Protein AF-A0A326GLY0-F1 (afdb_monomer)

Solvent-accessible surface area (backbone atoms only — not comparable to full-atom values): 5679 Å² total; per-residue (Å²): 135,85,85,59,62,69,63,54,51,51,54,50,50,54,52,51,51,52,52,45,51,53,49,52,51,52,28,48,27,48,11,44,24,51,40,26,50,76,66,74,43,75,44,83,52,22,57,56,43,58,74,76,38,57,69,72,58,39,50,54,50,50,21,64,74,63,74,53,56,59,68,61,51,51,52,52,36,54,54,27,39,57,50,27,46,55,52,46,31,75,74,74,46,77,77,72,77,83,74,87,126

Foldseek 3Di:
DDDDPVVVVVVVVVVLVVLLVVLVLQLQLQLQLVLCVVLVHDSVCSSVLSVPDDPLVSLVVVCVVSVHDSVVSVVSSVVSSVVSQVVCCVVPNDSDDDDDD

Radius of gyration: 17.55 Å; Cα contacts (8 Å, |Δi|>4): 66; chains: 1; bounding box: 43×24×56 Å

Secondary structure (DSSP, 8-state):
----HHHHHHHHHHHHHHHHHHHHHHHHHHHHHHHHHHTT--GGGHHHHHHHS-HHHHHHHHHHHHT--HHHHHHHHHHHHHHHHHHHHHHH---S-----

Sequence (101 aa):
MVFDLGRAMRKKAEHETARLLDFEFRMRVRATRMLLSRLGLDETVAASLVATMAEDAALAHVTQLAGTEIDSVTASYRDCLTIAHRQLVAERGDPTPHRLA

pLDDT: mean 91.97, std 9.78, range [49.47, 98.44]

Mean predicted aligned error: 4.92 Å

Nearest PDB structures (foldseek):
  2go7-assembly3_C  TM=8.157E-01  e=5.887E-01  Streptococcus pneumoniae TIGR4
  7kyp-assembly4_N  TM=4.294E-01  e=7.063E+00  Streptococcus pneumoniae D39
  7kyo-assembly1_C-2  TM=3.831E-01  e=7.063E+00  Streptococcus pneumoniae D39

Structure (mmCIF, N/CA/C/O backbone):
data_AF-A0A326GLY0-F1
#
_entry.id   AF-A0A326GLY0-F1
#
loop_
_atom_site.group_PDB
_atom_site.id
_atom_site.type_symbol
_atom_site.label_atom_id
_atom_site.label_alt_id
_atom_site.label_comp_id
_atom_site.label_asym_id
_atom_site.label_entity_id
_atom_site.label_seq_id
_atom_site.pdbx_PDB_ins_code
_atom_site.Cartn_x
_atom_site.Cartn_y
_atom_site.Cartn_z
_atom_site.occupancy
_atom_site.B_iso_or_equiv
_atom_site.auth_seq_id
_atom_site.auth_comp_id
_atom_site.auth_asym_id
_atom_site.auth_atom_id
_atom_site.pdbx_PDB_model_num
ATOM 1 N N . MET A 1 1 ? 24.795 2.164 -39.331 1.00 53.69 1 MET A N 1
ATOM 2 C CA . MET A 1 1 ? 23.870 2.548 -38.242 1.00 53.69 1 MET A CA 1
ATOM 3 C C . MET A 1 1 ? 24.692 3.214 -37.154 1.00 53.69 1 MET A C 1
ATOM 5 O O . MET A 1 1 ? 25.610 2.578 -36.660 1.00 53.69 1 MET A O 1
ATOM 9 N N . VAL A 1 2 ? 24.433 4.483 -36.835 1.00 76.69 2 VAL A N 1
ATOM 10 C CA . VAL A 1 2 ? 25.108 5.172 -35.721 1.00 76.69 2 VAL A CA 1
ATOM 11 C C . VAL A 1 2 ? 24.340 4.847 -34.441 1.00 76.69 2 VAL A C 1
ATOM 13 O O . VAL A 1 2 ? 23.121 5.004 -34.402 1.00 76.69 2 VAL A O 1
ATOM 16 N N . PHE A 1 3 ? 25.033 4.341 -33.422 1.00 74.94 3 PHE A N 1
ATOM 17 C CA . PHE A 1 3 ? 24.440 4.076 -32.114 1.00 74.94 3 PHE A CA 1
ATOM 18 C C . PHE A 1 3 ? 24.233 5.403 -31.374 1.00 74.94 3 PHE A C 1
ATOM 20 O O . PHE A 1 3 ? 25.197 6.073 -31.011 1.00 74.94 3 PHE A O 1
ATOM 27 N N . ASP A 1 4 ? 22.975 5.787 -31.162 1.00 86.81 4 ASP A N 1
ATOM 28 C CA . ASP A 1 4 ? 22.625 6.962 -30.361 1.00 86.81 4 ASP A CA 1
ATOM 29 C C . ASP A 1 4 ? 22.564 6.575 -28.877 1.00 86.81 4 ASP A C 1
ATOM 31 O O . ASP A 1 4 ? 21.534 6.128 -28.357 1.00 86.81 4 ASP A O 1
ATOM 35 N N . LEU A 1 5 ? 23.698 6.751 -28.197 1.00 85.88 5 LEU A N 1
ATOM 36 C CA . LEU A 1 5 ? 23.828 6.515 -26.761 1.00 85.88 5 LEU A CA 1
ATOM 37 C C . LEU A 1 5 ? 22.840 7.368 -25.950 1.00 85.88 5 LEU A C 1
ATOM 39 O O . LEU A 1 5 ? 22.277 6.880 -24.972 1.00 85.88 5 LEU A O 1
ATOM 43 N N . GLY A 1 6 ? 22.575 8.611 -26.361 1.00 85.88 6 GLY A N 1
ATOM 44 C CA . GLY A 1 6 ? 21.670 9.511 -25.646 1.00 85.88 6 GLY A CA 1
ATOM 45 C C . GLY A 1 6 ? 20.230 9.001 -25.653 1.00 85.88 6 GLY A C 1
ATOM 46 O O . GLY A 1 6 ? 19.562 8.965 -24.617 1.00 85.88 6 GLY A O 1
ATOM 47 N N . ARG A 1 7 ? 19.750 8.531 -26.809 1.00 87.31 7 ARG A N 1
ATOM 48 C CA . ARG A 1 7 ? 18.435 7.884 -26.922 1.00 87.31 7 ARG A CA 1
ATOM 49 C C . ARG A 1 7 ? 18.362 6.581 -26.126 1.00 87.31 7 ARG A C 1
ATOM 51 O O . ARG A 1 7 ? 17.348 6.337 -25.472 1.00 87.31 7 ARG A O 1
ATOM 58 N N . ALA A 1 8 ? 19.417 5.768 -26.155 1.00 85.12 8 ALA A N 1
ATOM 59 C CA . ALA A 1 8 ? 19.472 4.525 -25.389 1.00 85.12 8 ALA A CA 1
ATOM 60 C C . ALA A 1 8 ? 19.415 4.777 -23.869 1.00 85.12 8 ALA A C 1
ATOM 62 O O . ALA A 1 8 ? 18.668 4.098 -23.163 1.00 85.12 8 ALA A O 1
ATOM 63 N N . MET A 1 9 ? 20.138 5.787 -23.373 1.00 87.88 9 MET A N 1
ATOM 64 C CA . MET A 1 9 ? 20.140 6.160 -21.954 1.00 87.88 9 MET A CA 1
ATOM 65 C C . MET A 1 9 ? 18.780 6.685 -21.480 1.00 87.88 9 MET A C 1
ATOM 67 O O . MET A 1 9 ? 18.308 6.257 -20.428 1.00 87.88 9 MET A O 1
ATOM 71 N N . ARG A 1 10 ? 18.099 7.532 -22.267 1.00 88.25 10 ARG A N 1
ATOM 72 C CA . ARG A 1 10 ? 16.750 8.024 -21.917 1.00 88.25 10 ARG A CA 1
ATOM 73 C C . ARG A 1 10 ? 15.726 6.895 -21.803 1.00 88.25 10 ARG A C 1
ATOM 75 O O . ARG A 1 10 ? 15.023 6.811 -20.803 1.00 88.25 10 ARG A O 1
ATOM 82 N N . LYS A 1 11 ? 15.711 5.971 -22.769 1.00 87.62 11 LYS A N 1
ATOM 83 C CA . LYS A 1 11 ? 14.807 4.810 -22.740 1.00 87.62 11 LYS A CA 1
ATOM 84 C C . LYS A 1 11 ? 15.054 3.912 -21.521 1.00 87.62 11 LYS A C 1
ATOM 86 O O . LYS A 1 11 ? 14.108 3.389 -20.938 1.00 87.62 11 LYS A O 1
ATOM 91 N N . LYS A 1 12 ? 16.322 3.726 -21.132 1.00 85.00 12 LYS A N 1
ATOM 92 C CA . LYS A 1 12 ? 16.675 2.978 -19.917 1.00 85.00 12 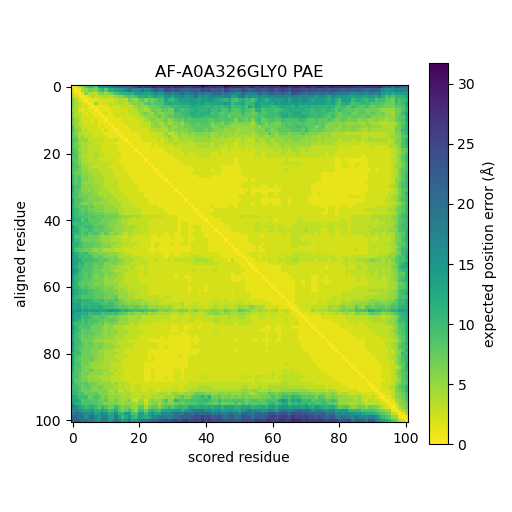LYS A CA 1
ATOM 93 C C . LYS A 1 12 ? 16.139 3.677 -18.665 1.00 85.00 12 LYS A C 1
ATOM 95 O O . LYS A 1 12 ? 15.569 3.005 -17.815 1.00 85.00 12 LYS A O 1
ATOM 100 N N . ALA A 1 13 ? 16.299 4.998 -18.569 1.00 85.56 13 ALA A N 1
ATOM 101 C CA . ALA A 1 13 ? 15.811 5.775 -17.432 1.00 85.56 13 ALA A CA 1
ATOM 102 C C . ALA A 1 13 ? 14.283 5.682 -17.284 1.00 85.56 13 ALA A C 1
ATOM 104 O O . ALA A 1 13 ? 13.803 5.363 -16.204 1.00 85.56 13 ALA A O 1
ATOM 105 N N . GLU A 1 14 ? 13.529 5.862 -18.372 1.00 88.12 14 GLU A N 1
ATOM 106 C CA . GLU A 1 14 ? 12.063 5.724 -18.369 1.00 88.12 14 GLU A CA 1
ATOM 107 C C . GLU A 1 14 ? 11.613 4.340 -17.884 1.00 88.12 14 GLU A C 1
ATOM 109 O O . GLU A 1 14 ? 10.704 4.224 -17.061 1.00 88.12 14 GLU A O 1
ATOM 114 N N . HIS A 1 15 ? 12.273 3.282 -18.365 1.00 88.44 15 HIS A N 1
ATOM 115 C CA . HIS A 1 15 ? 11.968 1.916 -17.952 1.00 88.44 15 HIS A CA 1
ATOM 116 C C . HIS A 1 15 ? 12.257 1.680 -16.464 1.00 88.44 15 HIS A C 1
ATOM 118 O O . HIS A 1 15 ? 11.446 1.069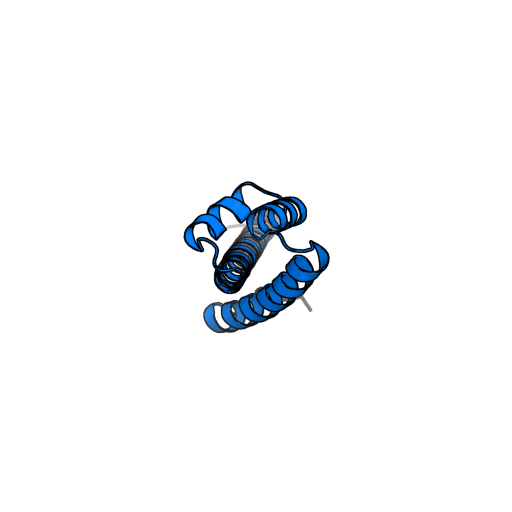 -15.769 1.00 88.44 15 HIS A O 1
ATOM 124 N N . GLU A 1 16 ? 13.392 2.178 -15.972 1.00 87.62 16 GLU A N 1
ATOM 125 C CA . GLU A 1 16 ? 13.771 2.074 -14.564 1.00 87.62 16 GLU A CA 1
ATOM 126 C C . GLU A 1 16 ? 12.758 2.794 -13.668 1.00 87.62 16 GLU A C 1
ATOM 128 O O . GLU A 1 16 ? 12.249 2.205 -12.716 1.00 87.62 16 GLU A O 1
ATOM 133 N N . THR A 1 17 ? 12.398 4.034 -14.012 1.00 89.00 17 THR A N 1
ATOM 134 C CA . THR A 1 17 ? 11.397 4.815 -13.278 1.00 89.00 17 THR A CA 1
ATOM 135 C C . THR A 1 17 ? 10.048 4.103 -13.247 1.00 89.00 17 THR A C 1
ATOM 137 O O . THR A 1 17 ? 9.454 3.977 -12.179 1.00 89.00 17 THR A O 1
ATOM 140 N N . ALA A 1 18 ? 9.579 3.575 -14.381 1.00 90.25 18 ALA A N 1
ATOM 141 C CA . ALA A 1 18 ? 8.326 2.828 -14.431 1.00 90.25 18 ALA A CA 1
ATOM 142 C C . ALA A 1 18 ? 8.364 1.563 -13.555 1.00 90.25 18 ALA A C 1
ATOM 144 O O . ALA A 1 18 ? 7.384 1.264 -12.872 1.00 90.25 18 ALA A O 1
ATOM 145 N N . ARG A 1 1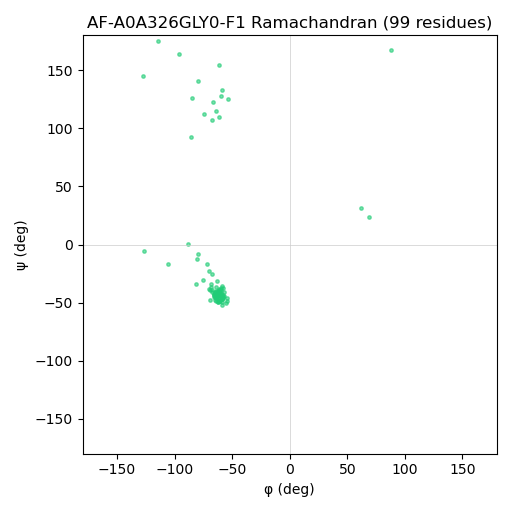9 ? 9.494 0.837 -13.531 1.00 92.50 19 ARG A N 1
ATOM 146 C CA . ARG A 1 19 ? 9.659 -0.353 -12.680 1.00 92.50 19 ARG A CA 1
ATOM 147 C C . ARG A 1 19 ? 9.607 0.003 -11.194 1.00 92.50 19 ARG A C 1
ATOM 149 O O . ARG A 1 19 ? 8.953 -0.705 -10.432 1.00 92.50 19 ARG A O 1
ATOM 156 N N . LEU A 1 20 ? 10.277 1.084 -10.792 1.00 93.06 20 LEU A N 1
ATOM 157 C CA . LEU A 1 20 ? 10.286 1.546 -9.402 1.00 93.06 20 LEU A CA 1
ATOM 158 C C . LEU A 1 20 ? 8.890 1.984 -8.947 1.00 93.06 20 LEU A C 1
ATOM 160 O O . LEU A 1 20 ? 8.444 1.561 -7.884 1.00 93.06 20 LEU A O 1
ATOM 164 N N . LEU A 1 21 ? 8.177 2.749 -9.779 1.00 93.94 21 LEU A N 1
ATOM 165 C CA . LEU A 1 21 ? 6.813 3.191 -9.481 1.00 93.94 21 LEU A CA 1
ATOM 166 C C . LEU A 1 21 ? 5.821 2.016 -9.402 1.00 93.94 21 LEU A C 1
ATOM 168 O O . LEU A 1 21 ? 4.993 1.986 -8.493 1.00 93.94 21 LEU A O 1
ATOM 172 N N . ASP A 1 22 ? 5.911 1.021 -10.298 1.00 95.06 22 ASP A N 1
ATOM 173 C CA . ASP A 1 22 ? 5.080 -0.198 -10.213 1.00 95.06 22 ASP A CA 1
ATOM 174 C C . ASP A 1 22 ? 5.363 -0.977 -8.922 1.00 95.06 22 ASP A C 1
ATOM 176 O O . ASP A 1 22 ? 4.434 -1.452 -8.263 1.00 95.06 22 ASP A O 1
ATOM 180 N N . PHE A 1 23 ? 6.637 -1.099 -8.534 1.00 96.25 23 PHE A N 1
ATOM 181 C CA . PHE A 1 23 ? 7.005 -1.778 -7.294 1.00 96.25 23 PHE A CA 1
ATOM 182 C C . PHE A 1 23 ? 6.461 -1.040 -6.067 1.00 96.25 23 PHE A C 1
ATOM 184 O O . PHE A 1 23 ? 5.826 -1.663 -5.214 1.00 96.25 23 PHE A O 1
ATOM 191 N N . GLU A 1 24 ? 6.668 0.275 -5.991 1.00 95.94 24 GLU A N 1
ATOM 192 C CA . GLU A 1 24 ? 6.183 1.111 -4.892 1.00 95.94 24 GLU A CA 1
ATOM 193 C C . GLU A 1 24 ? 4.659 1.032 -4.765 1.00 95.94 24 GLU A C 1
ATOM 195 O O . GLU A 1 24 ? 4.140 0.776 -3.677 1.00 95.94 24 GLU A O 1
ATOM 200 N N . PHE A 1 25 ? 3.936 1.163 -5.880 1.00 96.62 25 PHE A N 1
ATOM 201 C CA . PHE A 1 25 ? 2.480 1.065 -5.885 1.00 96.62 25 PHE A CA 1
ATOM 202 C C . PHE A 1 25 ? 2.010 -0.291 -5.349 1.00 96.62 25 PHE A C 1
ATOM 204 O O . PHE A 1 25 ? 1.183 -0.353 -4.439 1.00 96.62 25 PHE A O 1
ATOM 211 N N . ARG A 1 26 ? 2.577 -1.397 -5.845 1.00 97.69 26 ARG A N 1
ATOM 212 C CA . ARG A 1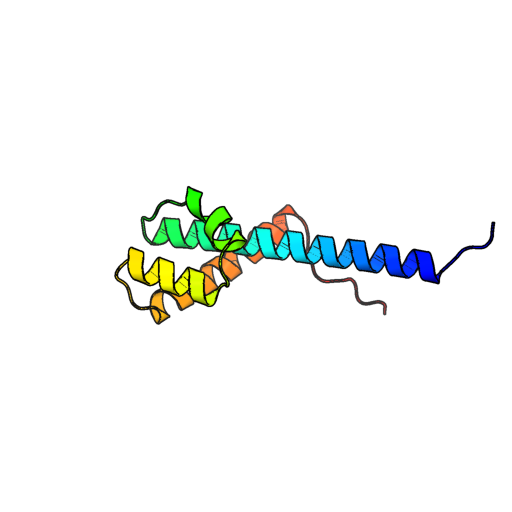 26 ? 2.231 -2.748 -5.370 1.00 97.69 26 ARG A CA 1
ATOM 213 C C . ARG A 1 26 ? 2.544 -2.940 -3.893 1.00 97.69 26 ARG A C 1
ATOM 215 O O . ARG A 1 26 ? 1.763 -3.587 -3.194 1.00 97.69 26 ARG A O 1
ATOM 222 N N . MET A 1 27 ? 3.664 -2.394 -3.426 1.00 97.81 27 MET A N 1
ATOM 223 C CA . MET A 1 27 ? 4.063 -2.456 -2.023 1.00 97.81 27 MET A CA 1
ATOM 224 C C . MET A 1 27 ? 3.048 -1.741 -1.143 1.00 97.81 27 MET A C 1
ATOM 226 O O . MET A 1 27 ? 2.553 -2.343 -0.189 1.00 97.81 27 MET A O 1
ATOM 230 N N . ARG A 1 28 ? 2.680 -0.507 -1.503 1.00 97.88 28 ARG A N 1
ATOM 231 C CA . ARG A 1 28 ? 1.687 0.285 -0.772 1.00 97.88 28 ARG A CA 1
ATOM 232 C C . ARG A 1 28 ? 0.326 -0.403 -0.772 1.00 97.88 28 ARG A C 1
ATOM 234 O O . ARG A 1 28 ? -0.219 -0.637 0.298 1.00 97.88 28 ARG A O 1
ATOM 241 N N . VAL A 1 29 ? -0.173 -0.864 -1.924 1.00 98.25 29 VAL A N 1
ATOM 242 C CA . VAL A 1 29 ? -1.459 -1.589 -2.002 1.00 98.25 29 VAL A CA 1
ATOM 243 C C . VAL A 1 29 ? -1.462 -2.832 -1.114 1.00 98.25 29 VAL A C 1
ATOM 245 O O . VAL A 1 29 ? -2.424 -3.071 -0.385 1.00 98.25 29 VAL A O 1
ATOM 248 N N . ARG A 1 30 ? -0.386 -3.625 -1.139 1.00 98.44 30 ARG A N 1
ATOM 249 C CA . ARG A 1 30 ? -0.283 -4.833 -0.314 1.00 98.44 30 ARG A CA 1
ATOM 250 C C . ARG A 1 30 ? -0.228 -4.502 1.177 1.00 98.44 30 ARG A C 1
ATOM 252 O O . ARG A 1 30 ? -0.926 -5.153 1.951 1.00 98.44 30 ARG A O 1
ATOM 259 N N . ALA A 1 31 ? 0.551 -3.496 1.569 1.00 98.44 31 ALA A N 1
ATOM 260 C CA . A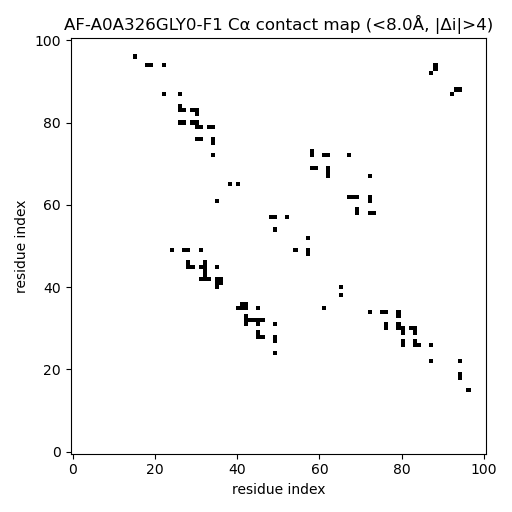LA A 1 31 ? 0.642 -3.049 2.955 1.00 98.44 31 ALA A CA 1
ATOM 261 C C . ALA A 1 31 ? -0.696 -2.496 3.465 1.00 98.44 31 ALA A C 1
ATOM 263 O O . ALA A 1 31 ? -1.147 -2.891 4.537 1.00 98.44 31 ALA A O 1
ATOM 264 N N . THR A 1 32 ? -1.372 -1.654 2.676 1.00 98.19 32 THR A N 1
ATOM 265 C CA . THR A 1 32 ? -2.705 -1.128 2.998 1.00 98.19 32 THR A CA 1
ATOM 266 C C . THR A 1 32 ? -3.716 -2.259 3.135 1.00 98.19 32 THR A C 1
ATOM 268 O O . THR A 1 32 ? -4.466 -2.283 4.103 1.00 98.19 32 THR A O 1
ATOM 271 N N . ARG A 1 33 ? -3.700 -3.249 2.236 1.00 98.31 33 ARG A N 1
ATOM 272 C CA . ARG A 1 33 ? -4.580 -4.418 2.339 1.00 98.31 33 ARG A CA 1
ATOM 273 C C . ARG A 1 33 ? -4.366 -5.186 3.647 1.00 98.31 33 ARG A C 1
ATOM 275 O O . ARG A 1 33 ? -5.325 -5.497 4.340 1.00 98.31 33 ARG A O 1
ATOM 282 N N . MET A 1 34 ? -3.110 -5.446 4.014 1.00 98.38 34 MET A N 1
ATOM 283 C CA . MET A 1 34 ? -2.773 -6.101 5.284 1.00 98.38 34 MET A CA 1
ATOM 284 C C . MET A 1 34 ? -3.214 -5.281 6.503 1.00 98.38 34 MET A C 1
ATOM 286 O O . MET A 1 34 ? -3.702 -5.854 7.474 1.00 98.38 34 MET A O 1
ATOM 290 N N . LEU A 1 35 ? -3.056 -3.956 6.458 1.00 98.06 35 LEU A N 1
ATOM 291 C CA . LEU A 1 35 ? -3.510 -3.056 7.516 1.00 98.06 35 LEU A CA 1
ATOM 292 C C . LEU A 1 35 ? -5.034 -3.119 7.682 1.00 98.06 35 LEU A C 1
ATOM 294 O O . LEU A 1 35 ? -5.506 -3.313 8.797 1.00 98.06 35 LEU A O 1
ATOM 298 N N . LEU A 1 36 ? -5.789 -2.996 6.586 1.00 97.81 36 LEU A N 1
ATOM 299 C CA . LEU A 1 36 ? -7.254 -3.069 6.602 1.00 97.81 36 LEU A CA 1
ATOM 300 C C . LEU A 1 36 ? -7.729 -4.410 7.173 1.00 97.81 36 LEU A C 1
ATOM 302 O O . LEU A 1 36 ? -8.562 -4.417 8.074 1.00 97.81 36 LEU A O 1
ATOM 306 N N . SER A 1 37 ? -7.107 -5.515 6.751 1.00 97.62 37 SER A N 1
ATOM 307 C CA . SER A 1 37 ? -7.355 -6.856 7.296 1.00 97.62 37 SER A CA 1
ATOM 308 C C . SER A 1 37 ? -7.174 -6.911 8.819 1.00 97.62 37 SER A C 1
ATOM 310 O O . SER A 1 37 ? -8.051 -7.379 9.544 1.00 97.62 37 SER A O 1
ATOM 312 N N . ARG A 1 38 ? -6.061 -6.365 9.337 1.00 96.56 38 ARG A N 1
ATOM 313 C CA . ARG A 1 38 ? -5.770 -6.321 10.785 1.00 96.56 38 ARG A CA 1
ATOM 314 C C . ARG A 1 38 ? -6.780 -5.494 11.575 1.00 96.56 38 ARG A C 1
ATOM 316 O O . ARG A 1 38 ? -7.021 -5.795 12.738 1.00 96.56 38 ARG A O 1
ATOM 323 N N . LEU A 1 39 ? -7.335 -4.457 10.955 1.00 96.00 39 LEU A N 1
ATOM 324 C CA . LEU A 1 39 ? -8.328 -3.572 11.560 1.00 96.00 39 LEU A CA 1
ATOM 325 C C . LEU A 1 39 ? -9.769 -4.069 11.359 1.00 96.00 39 LEU A C 1
ATOM 327 O O . LEU A 1 39 ? -10.700 -3.410 11.811 1.00 96.00 39 LEU A O 1
ATOM 331 N N . GLY A 1 40 ? -9.971 -5.212 10.690 1.00 96.00 40 GLY A N 1
ATOM 332 C CA . GLY A 1 40 ? -11.303 -5.741 10.385 1.00 96.00 40 GLY A CA 1
ATOM 333 C C . GLY A 1 40 ? -12.084 -4.905 9.365 1.00 96.00 40 GLY A C 1
ATOM 334 O O . GLY A 1 40 ? -13.313 -4.939 9.360 1.00 96.00 40 GLY A O 1
ATOM 335 N N . LEU A 1 41 ? -11.387 -4.136 8.527 1.00 96.44 41 LEU A N 1
ATOM 336 C CA . LEU A 1 41 ? -11.958 -3.309 7.464 1.00 96.44 41 LEU A CA 1
ATOM 337 C C . LEU A 1 41 ? -11.930 -4.043 6.114 1.00 96.44 41 LEU A C 1
ATOM 339 O O . LEU A 1 41 ? -11.207 -5.021 5.932 1.00 96.44 41 LEU A O 1
ATOM 343 N N . ASP A 1 42 ? -12.704 -3.546 5.146 1.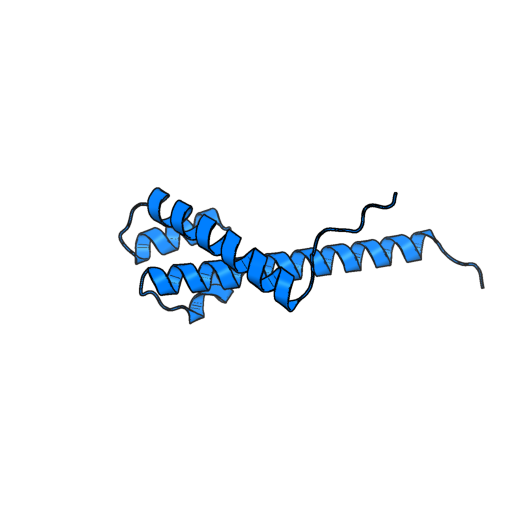00 96.31 42 ASP A N 1
ATOM 344 C CA . ASP A 1 42 ? -12.756 -4.112 3.795 1.00 96.31 42 ASP A CA 1
ATOM 345 C C . ASP A 1 42 ? -11.403 -3.984 3.076 1.00 96.31 42 ASP A C 1
ATOM 347 O O . ASP A 1 42 ? -10.938 -2.897 2.755 1.00 96.31 42 ASP A O 1
ATOM 351 N N . GLU A 1 43 ? -10.770 -5.115 2.785 1.00 96.81 43 GLU A N 1
ATOM 352 C CA . GLU A 1 43 ? -9.490 -5.192 2.084 1.00 96.81 43 GLU A CA 1
ATOM 353 C C . GLU A 1 43 ? -9.559 -4.743 0.616 1.00 96.81 43 GLU A C 1
ATOM 355 O O . GLU A 1 43 ? -8.543 -4.339 0.036 1.00 96.81 43 GLU A O 1
ATOM 360 N N . THR A 1 44 ? -10.735 -4.827 -0.011 1.00 96.50 44 THR A N 1
ATOM 361 C CA . THR A 1 44 ? -10.891 -4.617 -1.456 1.00 96.50 44 THR A CA 1
ATOM 362 C C . THR A 1 44 ? -10.685 -3.160 -1.868 1.00 96.50 44 THR A C 1
ATOM 364 O O . THR A 1 44 ? -10.269 -2.891 -2.997 1.00 96.50 44 THR A O 1
ATOM 367 N N . VAL A 1 45 ? -10.858 -2.215 -0.937 1.00 96.19 45 VAL A N 1
ATOM 368 C CA . VAL A 1 45 ? -10.658 -0.781 -1.196 1.00 96.19 45 VAL A CA 1
ATOM 369 C C . VAL A 1 45 ? -9.187 -0.353 -1.177 1.00 96.19 45 VAL A C 1
ATOM 371 O O . VAL A 1 45 ? -8.882 0.771 -1.574 1.00 96.19 45 VAL A O 1
ATOM 374 N N . ALA A 1 46 ? -8.253 -1.228 -0.780 1.00 96.75 46 ALA A N 1
ATOM 375 C CA . ALA A 1 46 ? -6.835 -0.886 -0.624 1.00 96.75 46 ALA A CA 1
ATOM 376 C C . ALA A 1 46 ? -6.220 -0.261 -1.887 1.00 96.75 46 ALA A C 1
ATOM 378 O O . ALA A 1 46 ? -5.536 0.759 -1.812 1.00 96.75 46 ALA A O 1
ATOM 379 N N . ALA A 1 47 ? -6.489 -0.850 -3.057 1.00 96.88 47 ALA A N 1
ATOM 380 C CA . ALA A 1 47 ? -5.973 -0.341 -4.327 1.00 96.88 47 ALA A CA 1
ATOM 381 C C . ALA A 1 47 ? -6.523 1.052 -4.656 1.00 96.88 47 ALA A C 1
ATOM 383 O O . ALA A 1 47 ? -5.779 1.913 -5.120 1.00 96.88 47 ALA A O 1
ATOM 384 N N . SER A 1 48 ? -7.808 1.279 -4.371 1.00 97.12 48 SER A N 1
ATOM 385 C CA . SER A 1 48 ? -8.447 2.578 -4.568 1.00 97.12 48 SER A CA 1
ATOM 386 C C . SER A 1 48 ? -7.830 3.632 -3.654 1.00 97.12 48 SER A C 1
ATOM 388 O O . SER A 1 48 ? -7.463 4.694 -4.139 1.00 97.12 48 SER A O 1
ATOM 390 N N . LEU A 1 49 ? -7.656 3.333 -2.362 1.00 96.31 49 LEU A N 1
ATOM 391 C CA . LEU A 1 49 ? -7.071 4.271 -1.396 1.00 96.31 49 LEU A CA 1
ATOM 392 C C . LEU A 1 49 ? -5.666 4.720 -1.811 1.00 96.31 49 LEU A C 1
ATOM 394 O O . LEU A 1 49 ? -5.372 5.911 -1.804 1.00 96.31 49 LEU A O 1
ATOM 398 N N . VAL A 1 50 ? -4.809 3.783 -2.227 1.00 97.25 50 VAL A N 1
ATOM 399 C CA . VAL A 1 50 ? -3.440 4.110 -2.665 1.00 97.25 50 VAL A CA 1
ATOM 400 C C . VAL A 1 50 ? -3.431 4.903 -3.974 1.00 97.25 50 VAL A C 1
ATOM 402 O O . VAL A 1 50 ? -2.564 5.752 -4.164 1.00 97.25 50 VAL A O 1
ATOM 405 N N . ALA A 1 51 ? -4.377 4.639 -4.878 1.00 96.94 51 ALA A N 1
ATOM 406 C CA . ALA A 1 51 ? -4.456 5.328 -6.163 1.00 96.94 51 ALA A CA 1
ATOM 407 C C . ALA A 1 51 ? -5.000 6.760 -6.052 1.00 96.94 51 ALA A C 1
ATOM 409 O O . ALA A 1 51 ? -4.642 7.606 -6.870 1.00 96.94 51 ALA A O 1
ATOM 410 N N . THR A 1 52 ? -5.875 7.037 -5.082 1.00 97.44 52 THR A N 1
ATOM 411 C CA . THR A 1 52 ? -6.584 8.323 -4.988 1.00 97.44 52 THR A CA 1
ATOM 412 C C . THR A 1 52 ? -6.076 9.234 -3.879 1.00 97.44 52 THR A C 1
ATOM 414 O O . THR A 1 52 ? -6.368 10.430 -3.909 1.00 97.44 52 THR A O 1
ATOM 417 N N . MET A 1 53 ? -5.318 8.712 -2.911 1.00 96.19 53 MET A N 1
ATOM 418 C CA . MET A 1 53 ? -4.888 9.466 -1.735 1.00 96.19 53 MET A CA 1
ATOM 419 C C . MET A 1 53 ? -3.374 9.400 -1.526 1.00 96.19 53 MET A C 1
ATOM 421 O O . MET A 1 53 ? -2.714 8.376 -1.733 1.00 96.19 53 MET A O 1
ATOM 425 N N . ALA A 1 54 ? -2.820 10.510 -1.037 1.00 95.44 54 ALA A N 1
ATOM 426 C CA . ALA A 1 54 ? -1.496 10.498 -0.429 1.00 95.44 54 ALA A CA 1
ATOM 427 C C . ALA A 1 54 ? -1.494 9.581 0.806 1.00 95.44 54 ALA A C 1
ATOM 429 O O . ALA A 1 54 ? -2.535 9.370 1.428 1.00 95.44 54 ALA A O 1
ATOM 430 N N . GLU A 1 55 ? -0.326 9.047 1.165 1.00 95.19 55 GLU A N 1
ATOM 431 C CA . GLU A 1 55 ? -0.194 8.080 2.261 1.00 95.19 55 GLU A CA 1
ATOM 432 C C . GLU A 1 55 ? -0.762 8.605 3.584 1.00 95.19 55 GLU A C 1
ATOM 434 O O . GLU A 1 55 ? -1.631 7.959 4.163 1.00 95.19 55 GLU A O 1
ATOM 439 N N . ASP A 1 56 ? -0.368 9.811 3.996 1.00 95.38 56 ASP A N 1
ATOM 440 C CA . ASP A 1 56 ? -0.841 10.420 5.245 1.00 95.38 56 ASP A CA 1
ATOM 441 C C . ASP A 1 56 ? -2.367 10.600 5.259 1.00 95.38 56 ASP A C 1
ATOM 443 O O . ASP A 1 56 ? -3.029 10.353 6.267 1.00 95.38 56 ASP A O 1
ATOM 447 N N . ALA A 1 57 ? -2.948 10.976 4.115 1.00 96.50 57 ALA A N 1
ATOM 448 C CA . ALA A 1 57 ? -4.390 11.146 3.974 1.00 96.50 57 ALA A CA 1
ATOM 449 C C . ALA A 1 57 ? -5.132 9.799 4.019 1.00 96.50 57 ALA A C 1
ATOM 451 O O . ALA A 1 57 ? -6.199 9.705 4.627 1.00 96.50 57 ALA A O 1
ATOM 452 N N . ALA A 1 58 ? -4.566 8.752 3.412 1.00 95.75 58 ALA A N 1
ATOM 453 C CA . ALA A 1 58 ? -5.113 7.401 3.476 1.00 95.75 58 ALA A CA 1
ATOM 454 C C . ALA A 1 58 ? -5.080 6.856 4.912 1.00 95.75 58 ALA A C 1
ATOM 456 O O . ALA A 1 58 ? -6.074 6.298 5.370 1.00 95.75 58 ALA A O 1
ATOM 457 N N . LEU A 1 59 ? -3.978 7.059 5.644 1.00 96.44 59 LEU A N 1
ATOM 458 C CA . LEU A 1 59 ? -3.871 6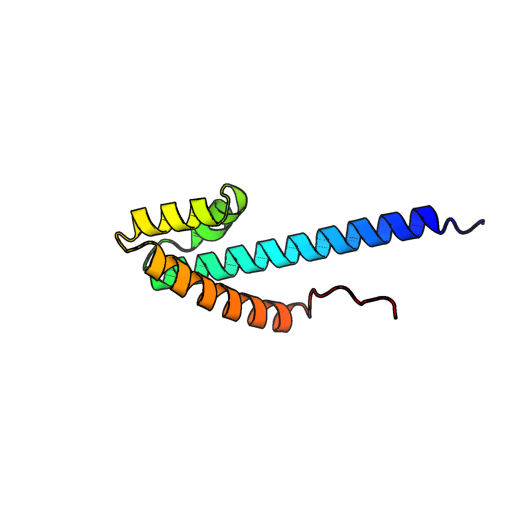.642 7.044 1.00 96.44 59 LEU A CA 1
ATOM 459 C C . LEU A 1 59 ? -4.863 7.395 7.928 1.00 96.44 59 LEU A C 1
ATOM 461 O O . LEU A 1 59 ? -5.591 6.752 8.675 1.00 96.44 59 LEU A O 1
ATOM 465 N N . ALA A 1 60 ? -4.981 8.717 7.778 1.00 96.19 60 ALA A N 1
ATOM 466 C CA . ALA A 1 60 ? -5.980 9.504 8.501 1.00 96.19 60 ALA A CA 1
ATOM 467 C C . ALA A 1 60 ? -7.414 9.008 8.244 1.00 96.19 60 ALA A C 1
ATOM 469 O O . ALA A 1 60 ? -8.211 8.901 9.176 1.00 96.19 60 ALA A O 1
ATOM 470 N N . HIS A 1 61 ? -7.736 8.652 6.998 1.00 95.12 61 HIS A N 1
ATOM 471 C CA . HIS A 1 61 ? -9.036 8.083 6.654 1.00 95.12 61 HIS A CA 1
ATOM 472 C C . HIS A 1 61 ? -9.260 6.704 7.292 1.00 95.12 61 HIS A C 1
ATOM 474 O O . HIS A 1 61 ? -10.308 6.463 7.888 1.00 95.12 61 HIS A O 1
ATOM 480 N N . VAL A 1 62 ? -8.266 5.814 7.238 1.00 95.06 62 VAL A N 1
ATOM 481 C CA . VAL A 1 62 ? -8.334 4.492 7.882 1.00 95.06 62 VAL A CA 1
ATOM 482 C C . VAL A 1 62 ? -8.501 4.621 9.397 1.00 95.06 62 VAL A C 1
ATOM 484 O O . VAL A 1 62 ? -9.315 3.912 9.984 1.00 95.06 62 VAL A O 1
ATOM 487 N N . THR A 1 63 ? -7.794 5.556 10.028 1.00 96.19 63 THR A N 1
ATOM 488 C CA . THR A 1 63 ? -7.920 5.869 11.456 1.00 96.19 63 THR A CA 1
ATOM 489 C C . THR A 1 63 ? -9.337 6.302 11.822 1.00 96.19 63 THR A C 1
ATOM 491 O O . THR A 1 63 ? -9.888 5.810 12.806 1.00 96.19 63 THR A O 1
ATOM 494 N N . GLN A 1 64 ? -9.957 7.167 11.011 1.00 94.88 64 GLN A N 1
ATOM 495 C CA . GLN A 1 64 ? -11.351 7.578 11.208 1.00 94.88 64 GLN A CA 1
ATOM 496 C C . GLN A 1 64 ? -12.320 6.394 11.110 1.00 94.88 64 GLN A C 1
ATOM 498 O O . GLN A 1 64 ? -13.221 6.283 11.937 1.00 94.88 64 GLN A O 1
ATOM 503 N N . LEU A 1 65 ? -12.127 5.498 10.137 1.00 93.38 65 LEU A N 1
ATOM 504 C CA . LEU A 1 65 ? -12.976 4.314 9.960 1.00 93.38 65 LEU A CA 1
ATOM 505 C C . LEU A 1 65 ? -12.819 3.297 11.096 1.00 93.38 65 LEU A C 1
ATOM 507 O O . LEU A 1 65 ? -13.804 2.722 11.550 1.00 93.38 65 LEU A O 1
ATOM 511 N N . ALA A 1 66 ? -11.587 3.074 11.550 1.00 92.81 66 ALA A N 1
ATOM 512 C CA . ALA A 1 66 ? -11.280 2.105 12.597 1.00 92.81 66 ALA A CA 1
ATOM 513 C C . ALA A 1 66 ? -11.556 2.631 14.017 1.00 92.81 66 ALA A C 1
ATOM 515 O O . ALA A 1 66 ? -11.508 1.852 14.965 1.00 92.81 66 ALA A O 1
ATOM 516 N N . GLY A 1 67 ? -11.792 3.938 14.189 1.00 93.25 67 GLY A N 1
ATOM 517 C CA . GLY A 1 67 ? -12.002 4.552 15.504 1.00 93.25 67 GLY A CA 1
ATOM 518 C C . GLY A 1 67 ? -10.793 4.420 16.439 1.00 93.25 67 GLY A C 1
ATOM 519 O O . GLY A 1 67 ? -10.959 4.291 17.649 1.00 93.25 67 GLY A O 1
ATOM 520 N N . THR A 1 68 ? -9.582 4.398 15.881 1.00 92.69 68 THR A N 1
ATOM 521 C CA . THR A 1 68 ? -8.316 4.208 16.613 1.00 92.69 68 THR A CA 1
ATOM 522 C C . THR A 1 68 ? -7.441 5.456 16.550 1.00 92.69 68 THR A C 1
ATOM 524 O O . THR A 1 68 ? -7.792 6.443 15.914 1.00 92.69 68 THR A O 1
ATOM 527 N N . GLU A 1 69 ? -6.308 5.448 17.250 1.00 93.94 69 GLU A N 1
ATOM 528 C CA . GLU A 1 69 ? -5.343 6.547 17.2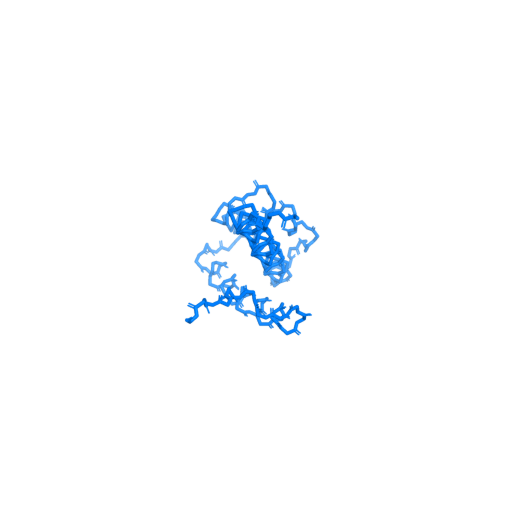14 1.00 93.94 69 GLU A CA 1
ATOM 529 C C . GLU A 1 69 ? -4.464 6.479 15.955 1.00 93.94 69 GLU A C 1
ATOM 531 O O . GLU A 1 69 ? -4.021 5.401 15.543 1.00 93.94 69 GLU A O 1
ATOM 536 N N . ILE A 1 70 ? -4.171 7.641 15.362 1.00 94.19 70 ILE A N 1
ATOM 537 C CA . ILE A 1 70 ? -3.351 7.752 14.146 1.00 94.19 70 ILE A CA 1
ATOM 538 C C . ILE A 1 70 ? -1.952 7.156 14.329 1.00 94.19 70 ILE A C 1
ATOM 540 O O . ILE A 1 70 ? -1.439 6.504 13.419 1.00 94.19 70 ILE A O 1
ATOM 544 N N . ASP A 1 71 ? -1.361 7.295 15.516 1.00 95.25 71 ASP A N 1
ATOM 545 C CA . ASP A 1 71 ? -0.022 6.786 15.814 1.00 95.25 71 ASP A CA 1
ATOM 546 C C . ASP A 1 71 ? 0.017 5.253 15.819 1.00 95.25 71 ASP A C 1
ATOM 548 O O . ASP A 1 71 ? 0.936 4.647 15.262 1.00 95.25 71 ASP A O 1
ATOM 552 N N . SER A 1 72 ? -1.025 4.612 16.358 1.00 94.31 72 SER A N 1
ATOM 553 C CA . SER A 1 72 ? -1.169 3.151 16.356 1.00 94.31 72 SER A CA 1
ATOM 554 C C . SER A 1 72 ? -1.344 2.594 14.939 1.00 94.31 72 SER A C 1
ATOM 556 O O . SER A 1 72 ? -0.694 1.612 14.557 1.00 94.31 72 SER A O 1
ATOM 558 N N . VAL A 1 73 ? -2.172 3.259 14.124 1.00 96.06 73 VAL A N 1
ATOM 559 C CA . VAL A 1 73 ? -2.384 2.900 12.714 1.00 96.06 73 VAL A CA 1
ATOM 560 C C . VAL A 1 73 ? -1.097 3.087 11.910 1.00 96.06 73 VAL A C 1
ATOM 562 O O . VAL A 1 73 ? -0.708 2.198 11.154 1.00 96.06 73 VAL A O 1
ATOM 565 N N . THR A 1 74 ? -0.388 4.195 12.124 1.00 96.62 74 THR A N 1
ATOM 566 C CA . THR A 1 74 ? 0.879 4.499 11.445 1.00 96.62 74 THR A CA 1
ATOM 567 C C . THR A 1 74 ? 1.963 3.481 11.797 1.00 96.62 74 THR A C 1
ATOM 56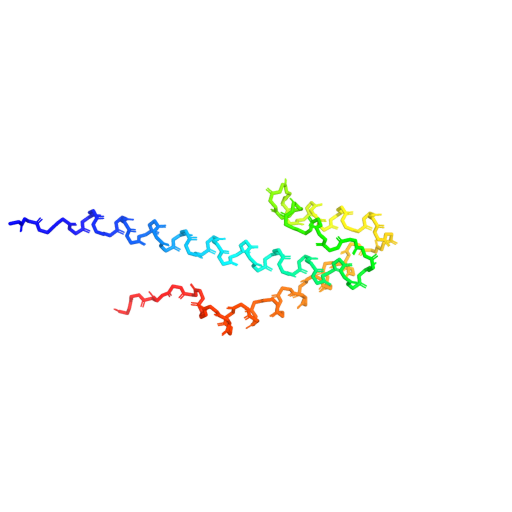9 O O . THR A 1 74 ? 2.658 2.988 10.906 1.00 96.62 74 THR A O 1
ATOM 572 N N . ALA A 1 75 ? 2.099 3.110 13.074 1.00 96.50 75 ALA A N 1
ATOM 573 C CA . ALA A 1 75 ? 3.027 2.062 13.500 1.00 96.50 75 ALA A CA 1
ATOM 574 C C . ALA A 1 75 ? 2.688 0.711 12.846 1.00 96.50 75 ALA A C 1
ATOM 576 O O . ALA A 1 75 ? 3.544 0.093 12.212 1.00 96.50 75 ALA A O 1
ATOM 577 N N . SER A 1 76 ? 1.415 0.309 12.899 1.00 96.75 76 SER A N 1
ATOM 578 C CA . SER A 1 76 ? 0.938 -0.933 12.278 1.00 96.75 76 SER A CA 1
ATOM 579 C C . SER A 1 76 ? 1.167 -0.957 10.766 1.00 96.75 76 SER A C 1
ATOM 581 O O . SER A 1 76 ? 1.497 -2.001 10.195 1.00 96.75 76 SER A O 1
ATOM 583 N N . TYR A 1 77 ? 1.010 0.188 10.103 1.00 98.06 77 TYR A N 1
ATOM 584 C CA . TYR A 1 77 ? 1.241 0.322 8.673 1.00 98.06 77 TYR A CA 1
ATOM 585 C C . TYR A 1 77 ? 2.726 0.195 8.307 1.00 98.06 77 TYR A C 1
ATOM 587 O O . TYR A 1 77 ? 3.046 -0.489 7.336 1.00 98.06 77 TYR A O 1
ATOM 595 N N . ARG A 1 78 ? 3.649 0.749 9.108 1.00 97.94 78 ARG A N 1
ATOM 596 C CA . ARG A 1 78 ? 5.105 0.571 8.912 1.00 97.94 78 ARG A CA 1
ATOM 597 C C . ARG A 1 78 ? 5.528 -0.898 8.992 1.00 97.94 78 ARG A C 1
ATOM 599 O O . ARG A 1 78 ? 6.342 -1.357 8.184 1.00 97.94 78 ARG A O 1
ATOM 606 N N . ASP A 1 79 ? 4.931 -1.657 9.906 1.00 97.94 79 ASP A N 1
ATOM 607 C CA . ASP A 1 79 ? 5.152 -3.104 9.978 1.00 97.94 79 ASP A CA 1
ATOM 608 C C . ASP A 1 79 ? 4.629 -3.810 8.722 1.00 97.94 79 ASP A C 1
ATOM 610 O O . ASP A 1 79 ? 5.313 -4.659 8.142 1.00 97.94 79 ASP A O 1
ATOM 614 N N . CYS A 1 80 ? 3.432 -3.432 8.259 1.00 98.12 80 CYS A N 1
ATOM 615 C CA . CYS A 1 80 ? 2.854 -3.964 7.025 1.00 98.12 80 CYS A CA 1
ATOM 616 C C . CYS A 1 80 ? 3.719 -3.632 5.801 1.00 98.12 80 CYS A C 1
ATOM 618 O O . CYS A 1 80 ? 3.925 -4.511 4.968 1.00 98.12 80 CYS A O 1
ATOM 620 N N . LEU A 1 81 ? 4.280 -2.421 5.713 1.00 97.94 81 LEU A N 1
ATOM 621 C CA . LEU A 1 81 ? 5.214 -2.023 4.655 1.00 97.94 81 LEU A CA 1
ATOM 622 C C . LEU A 1 81 ? 6.465 -2.900 4.651 1.00 97.94 81 LEU A C 1
ATOM 624 O O . LEU A 1 81 ? 6.858 -3.410 3.604 1.00 97.94 81 LEU A O 1
ATOM 628 N N . THR A 1 82 ? 7.056 -3.138 5.823 1.00 97.94 82 THR A N 1
ATOM 629 C CA . THR A 1 82 ? 8.245 -3.993 5.954 1.00 97.94 82 THR A CA 1
ATOM 630 C C . THR A 1 82 ? 7.965 -5.417 5.470 1.00 97.94 82 THR A C 1
ATOM 632 O O . THR A 1 82 ? 8.777 -6.016 4.759 1.00 97.94 82 THR A O 1
ATOM 635 N N . ILE A 1 83 ? 6.801 -5.968 5.822 1.00 98.19 83 ILE A N 1
ATOM 636 C CA . ILE A 1 83 ? 6.391 -7.308 5.391 1.00 98.19 83 ILE A CA 1
ATOM 637 C C . ILE A 1 83 ? 6.099 -7.329 3.885 1.00 98.19 83 ILE A C 1
ATOM 639 O O . ILE A 1 83 ? 6.613 -8.197 3.179 1.00 98.19 83 ILE A O 1
ATOM 643 N N . ALA A 1 84 ? 5.327 -6.363 3.382 1.00 97.88 84 ALA A N 1
ATOM 644 C CA . ALA A 1 84 ? 4.967 -6.255 1.972 1.00 97.88 84 ALA A CA 1
ATOM 645 C C . ALA A 1 84 ? 6.207 -6.115 1.080 1.00 97.88 84 ALA A C 1
ATOM 647 O O . ALA A 1 84 ? 6.292 -6.786 0.052 1.00 97.88 84 ALA A O 1
ATOM 648 N N . HIS A 1 85 ? 7.190 -5.315 1.504 1.00 96.94 85 HIS A N 1
ATOM 649 C CA . HIS A 1 85 ? 8.468 -5.170 0.816 1.00 96.94 85 HIS A CA 1
ATOM 650 C C . HIS A 1 85 ? 9.195 -6.514 0.707 1.00 96.94 85 HIS A C 1
ATOM 652 O O . HIS A 1 85 ? 9.545 -6.937 -0.391 1.00 96.94 85 HIS A O 1
ATOM 658 N N . ARG A 1 86 ? 9.374 -7.233 1.827 1.00 97.12 86 ARG A N 1
ATOM 659 C CA . ARG A 1 86 ? 10.039 -8.551 1.830 1.00 97.12 86 ARG A CA 1
ATOM 660 C C . ARG A 1 86 ? 9.342 -9.551 0.909 1.00 97.12 86 ARG A C 1
ATOM 662 O O . ARG A 1 86 ? 10.014 -10.260 0.166 1.00 97.12 86 ARG A O 1
ATOM 669 N N . GLN A 1 87 ? 8.012 -9.588 0.938 1.00 97.44 87 GLN A N 1
ATOM 670 C CA . GLN A 1 87 ? 7.231 -10.472 0.072 1.00 97.44 87 GLN A CA 1
ATOM 671 C C . GLN A 1 87 ? 7.393 -10.107 -1.408 1.00 97.44 87 GLN A C 1
ATOM 673 O O . GLN A 1 87 ? 7.619 -10.987 -2.232 1.00 97.44 87 GLN A O 1
ATOM 678 N N . LEU A 1 88 ? 7.331 -8.820 -1.759 1.00 96.50 88 LEU A N 1
ATOM 679 C CA . LEU A 1 88 ? 7.483 -8.388 -3.149 1.00 96.50 88 LEU A CA 1
ATOM 680 C C . LEU A 1 88 ? 8.898 -8.587 -3.683 1.00 96.50 88 LEU A C 1
ATOM 682 O O . LEU A 1 88 ? 9.043 -8.978 -4.837 1.00 96.50 88 LEU A O 1
ATOM 686 N N . VAL A 1 89 ? 9.925 -8.377 -2.857 1.00 96.31 89 VAL A N 1
ATOM 687 C CA . VAL A 1 89 ? 11.308 -8.704 -3.227 1.00 96.31 89 VAL A CA 1
ATOM 688 C C . VAL A 1 89 ? 11.451 -10.201 -3.494 1.00 96.31 89 VAL A C 1
ATOM 690 O O . VAL A 1 89 ? 12.051 -10.583 -4.494 1.00 96.31 89 VAL A O 1
ATOM 693 N N . ALA A 1 90 ? 10.866 -11.058 -2.653 1.00 96.06 90 ALA A N 1
ATOM 694 C CA . ALA A 1 90 ? 10.898 -12.504 -2.871 1.00 96.06 90 ALA A CA 1
ATOM 695 C C . ALA A 1 90 ? 10.157 -12.930 -4.156 1.00 96.06 90 ALA A C 1
ATOM 697 O O . ALA A 1 90 ? 10.597 -13.846 -4.843 1.00 96.06 90 ALA A O 1
ATOM 698 N N . GLU A 1 91 ? 9.051 -12.263 -4.496 1.00 95.06 91 GLU A N 1
ATOM 699 C CA . GLU A 1 91 ? 8.230 -12.587 -5.672 1.00 95.06 91 GLU A CA 1
ATOM 700 C C . GLU A 1 91 ? 8.768 -12.007 -6.987 1.00 95.06 91 GLU A C 1
ATOM 702 O O . GLU A 1 91 ? 8.565 -12.598 -8.048 1.00 95.06 91 GLU A O 1
ATOM 707 N N . ARG A 1 92 ? 9.384 -10.819 -6.951 1.00 92.19 92 ARG A N 1
ATOM 708 C CA . ARG A 1 92 ? 9.700 -10.029 -8.157 1.00 92.19 92 ARG A CA 1
ATOM 709 C C . ARG A 1 92 ? 11.162 -9.612 -8.274 1.00 92.19 92 ARG A C 1
ATOM 711 O O . ARG A 1 92 ? 11.537 -9.061 -9.307 1.00 92.19 92 ARG A O 1
ATOM 718 N N . GLY A 1 93 ? 11.970 -9.892 -7.259 1.00 90.75 93 GLY A N 1
ATOM 719 C CA . GLY A 1 93 ? 13.346 -9.425 -7.156 1.00 90.75 93 GLY A CA 1
ATOM 720 C C . GLY A 1 93 ? 13.460 -8.053 -6.492 1.00 90.75 93 GLY A C 1
ATOM 721 O O . GLY A 1 93 ? 12.475 -7.345 -6.279 1.00 90.75 93 GLY A O 1
ATOM 722 N N . ASP A 1 94 ? 14.695 -7.698 -6.145 1.00 88.31 94 ASP A N 1
ATOM 723 C CA . ASP A 1 94 ? 15.027 -6.417 -5.527 1.00 88.31 94 ASP A CA 1
ATOM 724 C C . ASP A 1 94 ? 14.785 -5.266 -6.524 1.00 88.31 94 ASP A C 1
ATOM 726 O O . ASP A 1 94 ? 15.348 -5.285 -7.625 1.00 88.31 94 ASP A O 1
ATOM 730 N N . PRO A 1 95 ? 13.947 -4.267 -6.189 1.00 86.56 95 PRO A N 1
ATOM 731 C CA . PRO A 1 95 ? 13.709 -3.129 -7.066 1.00 86.56 95 PRO A CA 1
ATOM 732 C C . PRO A 1 95 ? 14.905 -2.175 -7.142 1.00 86.56 95 PRO A C 1
ATOM 734 O O . PRO A 1 95 ? 14.932 -1.359 -8.065 1.00 86.56 95 PRO A O 1
ATOM 737 N N . THR A 1 96 ? 15.860 -2.255 -6.207 1.00 83.94 96 THR A N 1
ATOM 738 C CA . THR A 1 96 ? 16.980 -1.317 -6.068 1.00 83.94 96 THR A CA 1
ATOM 739 C C . THR A 1 96 ? 17.747 -1.188 -7.385 1.00 83.94 96 THR A C 1
ATOM 741 O O . THR A 1 96 ? 18.207 -2.197 -7.927 1.00 83.94 96 THR A O 1
ATOM 744 N N . PRO A 1 97 ? 17.931 0.038 -7.915 1.00 76.12 97 PRO A N 1
ATOM 745 C CA . PRO A 1 97 ? 18.667 0.230 -9.153 1.00 76.12 97 PRO A CA 1
ATOM 746 C C . PRO A 1 97 ? 20.083 -0.319 -9.019 1.00 76.12 97 PRO A C 1
ATOM 748 O O . PRO A 1 97 ? 20.797 -0.003 -8.061 1.00 76.12 97 PRO A O 1
ATOM 751 N N . HIS A 1 98 ? 20.526 -1.092 -10.010 1.00 67.81 98 HIS A N 1
ATOM 752 C CA . HIS A 1 98 ? 21.934 -1.453 -10.110 1.00 67.81 98 HIS A CA 1
ATOM 753 C C . HIS A 1 98 ? 22.754 -0.170 -10.273 1.00 67.81 98 HIS A C 1
ATOM 755 O O . HIS A 1 98 ? 22.696 0.491 -11.315 1.00 67.81 98 HIS A O 1
ATOM 761 N N . ARG A 1 99 ? 23.507 0.195 -9.228 1.00 55.91 99 ARG A N 1
ATOM 762 C CA . ARG A 1 99 ? 24.482 1.284 -9.310 1.00 55.91 99 ARG A CA 1
ATOM 763 C C . ARG A 1 99 ? 25.492 0.911 -10.390 1.00 55.91 99 ARG A C 1
ATOM 765 O O . ARG A 1 99 ? 26.031 -0.193 -10.377 1.00 55.91 99 ARG A O 1
ATOM 772 N N . LEU A 1 100 ? 25.710 1.818 -11.335 1.00 50.91 100 LEU A N 1
ATOM 773 C CA . LEU A 1 100 ? 26.840 1.715 -12.247 1.00 50.91 100 LEU A CA 1
ATOM 774 C C . LEU A 1 100 ? 28.091 1.922 -11.383 1.00 50.91 100 LEU A C 1
ATOM 776 O O . LEU A 1 100 ? 28.277 3.016 -10.851 1.00 50.91 100 LEU A O 1
ATOM 780 N N . ALA A 1 101 ? 28.836 0.842 -11.144 1.00 49.47 101 ALA A N 1
ATOM 781 C CA . ALA A 1 101 ? 30.174 0.897 -10.564 1.00 49.47 101 ALA A CA 1
ATOM 782 C C . ALA A 1 101 ? 31.167 1.459 -11.586 1.00 49.47 101 ALA A C 1
ATOM 784 O O . ALA A 1 101 ? 30.950 1.216 -12.799 1.00 49.47 101 ALA A O 1
#